Protein AF-A0A2V8LTJ6-F1 (afdb_monomer)

Nearest PDB structures (foldseek):
  3u4v-assembly2_B  TM=7.329E-01  e=6.878E-01  Tetrahymena thermophila
  5qjn-assembly2_C  TM=5.857E-01  e=3.134E-01  Homo sapiens
  8wv3-assembly1_G  TM=5.318E-01  e=6.878E-01  Bacillus methanolicus
  3r0k-assembly1_A  TM=3.988E-01  e=6.878E-01  Francisella philomiragia subsp. philomiragia ATCC 25017
  3jva-assembly1_G  TM=4.744E-01  e=1.161E+00  Enterococcus faecalis V583

Mean predicted aligned error: 10.16 Å

Sequence (110 aa):
MKDKTNIRYMGFRSANEGGRVFDFSFSESAGQNFLTSFEIPARFFTGADRVRLQEGVSICYAKLKHLLEISPLTDVPDLLCLTTSDIAQYREVLPGSSKQRSDPYSPRTE

Solvent-accessible surface area (backbone atoms only — not comparable to full-atom values): 6693 Å² total; per-residue (Å²): 131,83,71,64,65,46,77,41,83,72,51,72,46,81,38,79,90,68,11,40,29,37,35,34,37,36,28,50,69,97,56,71,77,43,64,32,31,38,34,40,57,30,75,46,61,47,71,96,81,36,54,46,74,70,54,48,54,51,32,51,49,52,52,51,52,50,48,61,73,77,42,62,76,89,73,57,57,56,68,41,75,60,47,74,65,53,52,55,59,40,48,63,68,40,98,83,72,69,82,73,80,81,74,81,87,68,85,80,84,131

Secondary structure (DSSP, 8-state):
-----EEEEEEEEEPGGG-EEEEEEEESTTSPEEEEEEEE-GGGTSSTTPPPHHHHHHHHHHHHHHHHHHS-GGGS-SEEEPPHHHHHHHHHTSTTS-------------

pLDDT: mean 78.09, std 14.28, range [39.72, 93.06]

Foldseek 3Di:
DPFPKDKDWPAWDQDPPRKIKTKIWIDTDVDDIAIAIEIEDNVQCDDPNHQDPVLVVQLVVVVVVVCVVVHPPVPHDNYHYDDPVSSVVRSVVPPPPPPPDPDPPDDDDD

Structure (mmCIF, N/CA/C/O backbone):
data_AF-A0A2V8LTJ6-F1
#
_entry.id   AF-A0A2V8LTJ6-F1
#
loop_
_atom_site.group_PDB
_atom_site.id
_atom_site.type_symbol
_atom_site.label_atom_id
_atom_site.label_alt_id
_atom_site.label_comp_id
_atom_site.label_asym_id
_atom_site.label_entity_id
_atom_site.label_seq_id
_atom_site.pdbx_PDB_ins_code
_atom_site.Cartn_x
_atom_site.Cartn_y
_atom_site.Cartn_z
_atom_site.occupancy
_atom_site.B_iso_or_equiv
_atom_site.auth_seq_id
_atom_site.auth_comp_id
_atom_site.auth_asym_id
_atom_site.auth_atom_id
_atom_site.pdbx_PDB_model_num
ATOM 1 N N . MET A 1 1 ? -19.181 13.224 14.870 1.00 39.72 1 MET A N 1
ATOM 2 C CA . MET A 1 1 ? -17.769 13.638 14.730 1.00 39.72 1 MET A CA 1
ATOM 3 C C . MET A 1 1 ? -17.142 12.646 13.773 1.00 39.72 1 MET A C 1
ATOM 5 O O . MET A 1 1 ? -17.345 11.468 13.997 1.00 39.72 1 MET A O 1
ATOM 9 N N . LYS A 1 2 ? -16.514 13.069 12.668 1.00 51.53 2 LYS A N 1
ATOM 10 C CA . LYS A 1 2 ? -15.707 12.129 11.876 1.00 51.53 2 LYS A CA 1
ATOM 11 C C . LYS A 1 2 ? -14.427 11.915 12.667 1.00 51.53 2 LYS A C 1
ATOM 13 O O . LYS A 1 2 ? -13.633 12.853 12.770 1.00 51.53 2 LYS A O 1
ATOM 18 N N . ASP A 1 3 ? -14.289 10.754 13.285 1.00 58.09 3 ASP A N 1
ATOM 19 C CA . ASP A 1 3 ? -13.053 10.347 13.929 1.00 58.09 3 ASP A CA 1
ATOM 20 C C . ASP A 1 3 ? -11.900 10.547 12.948 1.00 58.09 3 ASP A C 1
ATOM 22 O O . ASP A 1 3 ? -11.936 10.111 11.796 1.00 58.09 3 ASP A O 1
ATOM 26 N N . LYS A 1 4 ? -10.924 11.362 13.355 1.00 67.88 4 LYS A N 1
ATOM 27 C CA . LYS A 1 4 ? -9.799 11.715 12.491 1.00 67.88 4 LYS A CA 1
ATOM 28 C C . LYS A 1 4 ? -8.865 10.519 12.457 1.00 67.88 4 LYS A C 1
ATOM 30 O O . LYS A 1 4 ? -8.024 10.381 13.342 1.00 67.88 4 LYS A O 1
ATOM 35 N N . THR A 1 5 ? -8.996 9.684 11.435 1.00 77.50 5 THR A N 1
ATOM 36 C CA . THR A 1 5 ? -8.060 8.587 11.210 1.00 77.50 5 THR A CA 1
ATOM 37 C C . THR A 1 5 ? -6.673 9.161 10.940 1.00 77.50 5 THR A C 1
ATOM 39 O O . THR A 1 5 ? -6.469 9.933 9.998 1.00 77.50 5 THR A O 1
ATOM 42 N N . ASN A 1 6 ? -5.715 8.835 11.803 1.00 85.06 6 ASN A N 1
ATOM 43 C CA . ASN A 1 6 ? -4.325 9.209 11.601 1.00 85.06 6 ASN A CA 1
ATOM 44 C C . ASN A 1 6 ? -3.708 8.179 10.662 1.00 85.06 6 ASN A C 1
ATOM 46 O O . ASN A 1 6 ? -3.794 6.996 10.951 1.00 85.06 6 ASN A O 1
ATOM 50 N N . ILE A 1 7 ? -3.112 8.609 9.553 1.00 88.19 7 ILE A N 1
ATOM 51 C CA . ILE A 1 7 ? -2.376 7.728 8.642 1.00 88.19 7 ILE A CA 1
ATOM 52 C C . ILE A 1 7 ? -0.942 8.239 8.590 1.00 88.19 7 ILE A C 1
ATOM 54 O O . ILE A 1 7 ? -0.697 9.395 8.234 1.00 88.19 7 ILE A O 1
ATOM 58 N N . ARG A 1 8 ? 0.009 7.372 8.921 1.00 89.38 8 ARG A N 1
ATOM 59 C CA . ARG A 1 8 ? 1.438 7.660 8.952 1.00 89.38 8 ARG A CA 1
ATOM 60 C C . ARG A 1 8 ? 2.180 6.675 8.065 1.00 89.38 8 ARG A C 1
ATOM 62 O O . ARG A 1 8 ? 2.090 5.467 8.241 1.00 89.38 8 ARG A O 1
ATOM 69 N N . TYR A 1 9 ? 2.970 7.205 7.145 1.00 89.75 9 TYR A N 1
ATOM 70 C CA . TYR A 1 9 ? 3.921 6.406 6.387 1.00 89.75 9 TYR A CA 1
ATOM 71 C C . TYR A 1 9 ? 5.102 6.009 7.281 1.00 89.75 9 TYR A C 1
ATOM 73 O O . TYR A 1 9 ? 5.727 6.879 7.890 1.00 89.75 9 TYR A O 1
ATOM 81 N N . MET A 1 10 ? 5.383 4.709 7.380 1.00 91.44 10 MET A N 1
ATOM 82 C CA . MET A 1 10 ? 6.474 4.172 8.200 1.00 91.44 10 MET A CA 1
ATOM 83 C C . MET A 1 10 ? 7.749 3.995 7.379 1.00 91.44 10 MET A C 1
ATOM 85 O O . MET A 1 10 ? 8.841 4.299 7.853 1.00 91.44 10 MET A O 1
ATOM 89 N N . GLY A 1 11 ? 7.622 3.546 6.131 1.00 90.62 11 GLY A N 1
ATOM 90 C CA . GLY A 1 11 ? 8.764 3.333 5.254 1.00 90.62 11 GLY A CA 1
ATOM 91 C C . GLY A 1 11 ? 8.446 2.382 4.113 1.00 90.62 11 GLY A C 1
ATOM 92 O O . GLY A 1 11 ? 7.293 2.049 3.856 1.00 90.62 11 GLY A O 1
ATOM 93 N N . PHE A 1 12 ? 9.485 1.929 3.422 1.00 89.69 12 PHE A N 1
ATOM 94 C CA . PHE A 1 12 ? 9.355 0.884 2.419 1.00 89.69 12 PHE A CA 1
ATOM 95 C C . PHE A 1 12 ? 10.486 -0.128 2.560 1.00 89.69 12 PHE A C 1
ATOM 97 O O . PHE A 1 12 ? 11.591 0.210 2.984 1.00 89.69 12 PHE A O 1
ATOM 104 N N . ARG A 1 13 ? 10.207 -1.366 2.169 1.00 90.38 13 ARG A N 1
ATOM 105 C CA . ARG A 1 13 ? 11.169 -2.463 2.075 1.00 90.38 13 ARG A CA 1
ATOM 106 C C . ARG A 1 13 ? 11.136 -3.062 0.675 1.00 90.38 13 ARG A C 1
ATOM 108 O O . ARG A 1 13 ? 10.122 -2.996 -0.018 1.00 90.38 13 ARG A O 1
ATOM 115 N N . SER A 1 14 ? 12.253 -3.627 0.238 1.00 86.44 14 SER A N 1
ATOM 116 C CA . SER A 1 14 ? 12.312 -4.401 -1.003 1.00 86.44 14 SER A CA 1
ATOM 117 C C . SER A 1 14 ? 11.479 -5.670 -0.829 1.00 86.44 14 SER A C 1
ATOM 119 O O . SER A 1 14 ? 11.701 -6.414 0.125 1.00 86.44 14 SER A O 1
ATOM 121 N N . ALA A 1 15 ? 10.526 -5.908 -1.724 1.00 84.12 15 ALA A N 1
ATOM 122 C CA . ALA A 1 15 ? 9.856 -7.199 -1.828 1.00 84.12 15 ALA A CA 1
ATOM 123 C C . ALA A 1 15 ? 10.724 -8.165 -2.648 1.00 84.12 15 ALA A C 1
ATOM 125 O O . ALA A 1 15 ? 11.715 -7.760 -3.271 1.00 84.12 15 ALA A O 1
ATOM 126 N N . ASN A 1 16 ? 10.330 -9.437 -2.679 1.00 72.88 16 ASN A N 1
ATOM 127 C CA . ASN A 1 16 ? 11.000 -10.417 -3.521 1.00 72.88 16 ASN A CA 1
ATOM 128 C C . ASN A 1 16 ? 10.928 -9.999 -5.007 1.00 72.88 16 ASN A C 1
ATOM 130 O O . ASN A 1 16 ? 10.036 -9.252 -5.414 1.00 72.88 16 ASN A O 1
ATOM 134 N N . GLU A 1 17 ? 11.903 -10.431 -5.811 1.00 78.69 17 GLU A N 1
ATOM 135 C CA . GLU A 1 17 ? 11.946 -10.181 -7.268 1.00 78.69 17 GLU A CA 1
ATOM 136 C C . GLU A 1 17 ? 12.049 -8.700 -7.697 1.00 78.69 17 GLU A C 1
ATOM 138 O O . GLU A 1 17 ? 11.868 -8.369 -8.867 1.00 78.69 17 GLU A O 1
ATOM 143 N N . GLY A 1 18 ? 12.379 -7.788 -6.773 1.00 78.50 18 GLY A N 1
ATOM 144 C CA . GLY A 1 18 ? 12.530 -6.356 -7.065 1.00 78.50 18 GLY A CA 1
ATOM 145 C C . GLY A 1 18 ? 11.246 -5.539 -6.906 1.00 78.50 18 GLY A C 1
ATOM 146 O O . GLY A 1 18 ? 11.198 -4.377 -7.320 1.00 78.50 18 GLY A O 1
ATOM 147 N N . GLY A 1 19 ? 10.206 -6.125 -6.304 1.00 86.19 19 GLY A N 1
ATOM 148 C CA . GLY A 1 19 ? 9.033 -5.384 -5.852 1.00 86.19 19 GLY A CA 1
ATOM 149 C C . GLY A 1 19 ? 9.355 -4.478 -4.662 1.00 86.19 19 GLY A C 1
ATOM 150 O O . GLY A 1 19 ? 10.478 -4.441 -4.148 1.00 86.19 19 GLY A O 1
ATOM 151 N N . ARG A 1 20 ? 8.364 -3.718 -4.204 1.00 90.50 20 ARG A N 1
ATOM 152 C CA . ARG A 1 20 ? 8.499 -2.838 -3.036 1.00 90.50 20 ARG A CA 1
ATOM 153 C C . ARG A 1 20 ? 7.266 -2.925 -2.169 1.00 90.50 20 ARG A C 1
ATOM 155 O O . ARG A 1 20 ? 6.165 -2.754 -2.672 1.00 90.50 20 ARG A O 1
ATOM 162 N N . VAL A 1 21 ? 7.467 -3.132 -0.877 1.00 92.25 21 VAL A N 1
ATOM 163 C CA . VAL A 1 21 ? 6.404 -3.105 0.122 1.00 92.25 21 VAL A CA 1
ATOM 164 C C . VAL A 1 21 ? 6.474 -1.791 0.881 1.00 92.25 21 VAL A C 1
ATOM 166 O O . VAL A 1 21 ? 7.523 -1.453 1.421 1.00 92.25 21 VAL A O 1
ATOM 169 N N . PHE A 1 22 ? 5.374 -1.053 0.923 1.00 92.06 22 PHE A N 1
ATOM 170 C CA . PHE A 1 22 ? 5.244 0.205 1.644 1.00 92.06 22 PHE A CA 1
ATOM 171 C C . PHE A 1 22 ? 4.471 -0.020 2.929 1.00 92.06 22 PHE A C 1
ATOM 173 O O . PHE A 1 22 ? 3.356 -0.523 2.897 1.00 92.06 22 PHE A O 1
ATOM 180 N N . ASP A 1 23 ? 5.054 0.375 4.045 1.00 92.69 23 ASP A N 1
ATOM 181 C CA . ASP A 1 23 ? 4.496 0.154 5.366 1.00 92.69 23 ASP A CA 1
ATOM 182 C C . ASP A 1 23 ? 3.820 1.436 5.864 1.00 92.69 23 ASP A C 1
ATOM 184 O O . ASP A 1 23 ? 4.398 2.533 5.816 1.00 92.69 23 ASP A O 1
ATOM 188 N N . PHE A 1 24 ? 2.574 1.304 6.303 1.00 92.31 24 PHE A N 1
ATOM 189 C CA . PHE A 1 24 ? 1.751 2.385 6.818 1.00 92.31 24 PHE A CA 1
ATOM 190 C C . PHE A 1 24 ? 1.167 1.991 8.165 1.00 92.31 24 PHE A C 1
ATOM 192 O O . PHE A 1 24 ? 0.679 0.884 8.362 1.00 92.31 24 PHE A O 1
ATOM 199 N N . SER A 1 25 ? 1.158 2.951 9.079 1.00 90.81 25 SER A N 1
ATOM 200 C CA . SER A 1 25 ? 0.494 2.836 10.364 1.00 90.81 25 SER A CA 1
ATOM 201 C C . SER A 1 25 ? -0.713 3.754 10.400 1.00 90.81 25 SER A C 1
ATOM 203 O O . SER A 1 25 ? -0.635 4.898 9.947 1.00 90.81 25 SER A O 1
ATOM 205 N N . PHE A 1 26 ? -1.828 3.268 10.931 1.00 89.69 26 PHE A N 1
ATOM 206 C CA . PHE A 1 26 ? -3.045 4.050 11.024 1.00 89.69 26 PHE A CA 1
ATOM 207 C C . PHE A 1 26 ? -3.847 3.736 12.288 1.00 89.69 26 PHE A C 1
ATOM 209 O O . PHE A 1 26 ? -3.808 2.626 12.805 1.00 89.69 26 PHE A O 1
ATOM 216 N N . SER A 1 27 ? -4.554 4.730 12.816 1.00 86.50 27 SER A N 1
ATOM 217 C CA . SER A 1 27 ? -5.352 4.604 14.043 1.00 86.50 27 SER A CA 1
ATOM 218 C C . SER A 1 27 ? -6.565 5.523 14.020 1.00 86.50 27 SER A C 1
ATOM 220 O O . SER A 1 27 ? -6.507 6.634 13.488 1.00 86.50 27 SER A O 1
ATOM 222 N N . GLU A 1 28 ? -7.656 5.076 14.642 1.00 80.12 28 GLU A N 1
ATOM 223 C CA . GLU A 1 28 ? -8.724 5.975 15.088 1.00 80.12 28 GLU A CA 1
ATOM 224 C C . GLU A 1 28 ? -8.316 6.676 16.381 1.00 80.12 28 GLU A C 1
ATOM 226 O O . GLU A 1 28 ? -7.536 6.139 17.168 1.00 80.12 28 GLU A O 1
ATOM 231 N N . SER A 1 29 ? -8.856 7.880 16.580 1.00 66.06 29 SER A N 1
ATOM 232 C CA . SER A 1 29 ? -8.708 8.746 17.754 1.00 66.06 29 SER A CA 1
ATOM 233 C C . SER A 1 29 ? -8.296 8.002 19.040 1.00 66.06 29 SER A C 1
ATOM 235 O O . SER A 1 29 ? -9.102 7.295 19.635 1.00 66.06 29 SER A O 1
ATOM 237 N N . ALA A 1 30 ? 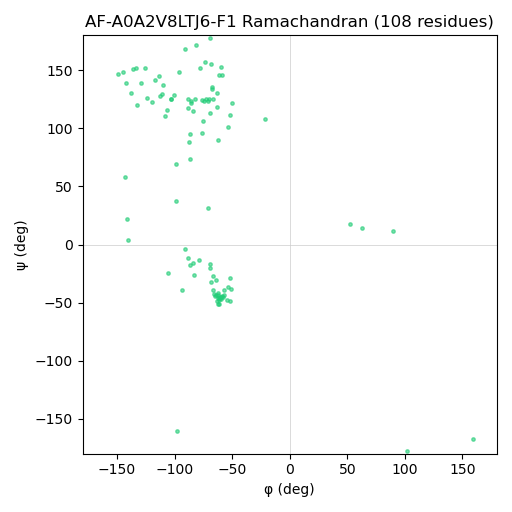-7.042 8.186 19.481 1.00 61.97 30 ALA A N 1
ATOM 238 C CA . ALA A 1 30 ? -6.474 7.647 20.732 1.00 61.97 30 ALA A CA 1
ATOM 239 C C . ALA A 1 30 ? -6.624 6.120 20.957 1.00 61.97 30 ALA A C 1
ATOM 241 O O . ALA A 1 30 ? -6.469 5.650 22.085 1.00 61.97 30 ALA A O 1
ATOM 242 N N . GLY A 1 31 ? -6.915 5.355 19.902 1.00 68.06 31 GLY A N 1
ATOM 243 C CA . GLY A 1 31 ? -7.149 3.917 19.946 1.00 68.06 31 GLY A CA 1
ATOM 244 C C . GLY A 1 31 ? -5.937 3.068 19.560 1.00 68.06 31 GLY A C 1
ATOM 245 O O . GLY A 1 31 ? -4.785 3.505 19.583 1.00 68.06 31 GLY A O 1
ATOM 246 N N . GLN A 1 32 ? -6.224 1.814 19.206 1.00 77.44 32 GLN A N 1
ATOM 247 C CA . GLN A 1 32 ? -5.238 0.832 18.770 1.00 77.44 32 GLN A CA 1
ATOM 248 C C . GLN A 1 32 ? -4.628 1.227 17.420 1.00 77.44 32 GLN A C 1
ATOM 250 O O . GLN A 1 32 ? -5.327 1.642 16.4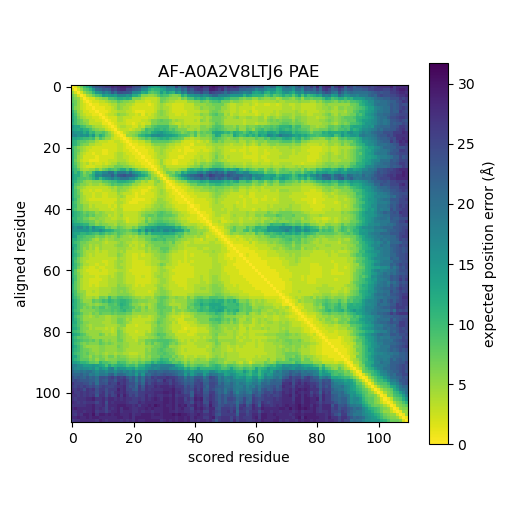95 1.00 77.44 32 GLN A O 1
ATOM 255 N N . ASN A 1 33 ? -3.306 1.102 17.326 1.00 84.62 33 ASN A N 1
ATOM 256 C CA . ASN A 1 33 ? -2.562 1.382 16.108 1.00 84.62 33 ASN A CA 1
ATOM 257 C C . ASN A 1 33 ? -2.549 0.125 15.232 1.00 84.62 33 ASN A C 1
ATOM 259 O O . ASN A 1 33 ? -2.082 -0.929 15.662 1.00 84.62 33 ASN A O 1
ATOM 263 N N . PHE A 1 34 ? -3.053 0.255 14.014 1.00 88.31 34 PHE A N 1
ATOM 264 C CA . PHE A 1 34 ? -3.035 -0.775 12.990 1.00 88.31 34 PHE A CA 1
ATOM 265 C C . PHE A 1 34 ? -1.847 -0.542 12.061 1.00 88.31 34 PHE A C 1
ATOM 267 O O . PHE A 1 34 ? -1.403 0.593 11.848 1.00 88.31 34 PHE A O 1
ATOM 274 N N . LEU A 1 35 ? -1.309 -1.633 11.535 1.00 90.00 35 LEU A N 1
ATOM 275 C CA . LEU A 1 35 ? -0.257 -1.626 10.532 1.00 90.00 35 LEU A CA 1
ATOM 276 C C . LEU A 1 35 ? -0.814 -2.269 9.270 1.00 90.00 35 LEU A C 1
ATOM 278 O O . LEU A 1 35 ? -1.601 -3.208 9.332 1.00 90.00 35 LEU A O 1
ATOM 282 N N . THR A 1 36 ? -0.438 -1.718 8.127 1.00 91.44 36 THR A N 1
ATOM 283 C CA . THR A 1 3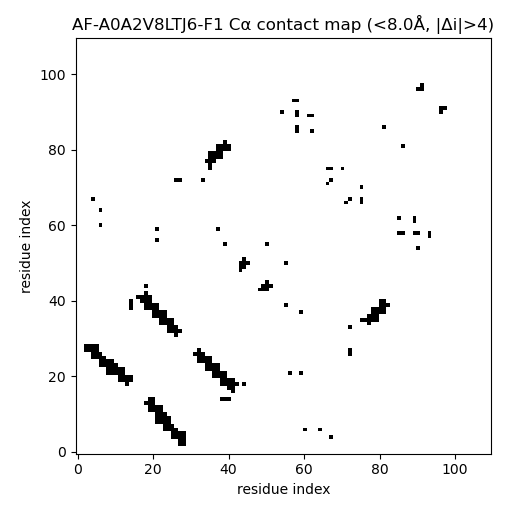6 ? -0.748 -2.300 6.829 1.00 91.44 36 THR A CA 1
ATOM 284 C C . THR A 1 36 ? 0.430 -2.101 5.894 1.00 91.44 36 THR A C 1
ATOM 286 O O . THR A 1 36 ? 1.088 -1.058 5.867 1.00 91.44 36 THR A O 1
ATOM 289 N N . SER A 1 37 ? 0.708 -3.135 5.125 1.00 93.06 37 SER A N 1
ATOM 290 C CA . SER A 1 37 ? 1.767 -3.214 4.142 1.00 93.06 37 SER A CA 1
ATOM 291 C C . SER A 1 37 ? 1.146 -3.239 2.749 1.00 93.06 37 SER A C 1
ATOM 293 O O . SER A 1 37 ? 0.279 -4.054 2.464 1.00 93.06 37 SER A O 1
ATOM 295 N N . PHE A 1 38 ? 1.618 -2.389 1.845 1.00 91.44 38 PHE A N 1
ATOM 296 C CA . PHE A 1 38 ? 1.221 -2.393 0.440 1.00 91.44 38 PHE A CA 1
ATOM 297 C C . PHE A 1 38 ? 2.356 -2.902 -0.431 1.00 91.44 38 PHE A C 1
ATOM 299 O O . PHE A 1 38 ? 3.358 -2.214 -0.608 1.00 91.44 38 PHE A O 1
ATOM 306 N N . GLU A 1 39 ? 2.198 -4.084 -1.008 1.00 91.31 39 GLU A N 1
ATOM 307 C CA . GLU A 1 39 ? 3.151 -4.650 -1.949 1.00 91.31 39 GLU A CA 1
ATOM 308 C C . GLU A 1 39 ? 2.875 -4.167 -3.375 1.00 91.31 39 GLU A C 1
ATOM 310 O O . GLU A 1 39 ? 1.789 -4.350 -3.924 1.00 91.31 39 GLU A O 1
ATOM 315 N N . ILE A 1 40 ? 3.891 -3.565 -3.990 1.00 88.88 40 ILE A N 1
ATOM 316 C CA . ILE A 1 40 ? 3.925 -3.215 -5.405 1.00 88.88 40 ILE A CA 1
ATOM 317 C C . ILE A 1 40 ? 4.873 -4.181 -6.124 1.00 88.88 40 ILE A C 1
ATOM 319 O O . ILE A 1 40 ? 6.084 -4.157 -5.873 1.00 88.88 40 ILE A O 1
ATOM 323 N N . PRO A 1 41 ? 4.356 -4.998 -7.053 1.00 88.44 41 PRO A N 1
ATOM 324 C CA . PRO A 1 41 ? 5.169 -5.902 -7.857 1.00 88.44 41 PRO A CA 1
ATOM 325 C C . PRO A 1 41 ? 6.243 -5.186 -8.691 1.00 88.44 41 PRO A C 1
ATOM 327 O O . PRO A 1 41 ? 6.010 -4.103 -9.234 1.00 88.44 41 PRO A O 1
ATOM 330 N N . ALA A 1 42 ? 7.396 -5.837 -8.880 1.00 87.00 42 ALA A N 1
ATOM 331 C CA . ALA A 1 42 ? 8.548 -5.300 -9.618 1.00 87.00 42 ALA A CA 1
ATOM 332 C C . ALA A 1 42 ? 8.200 -4.810 -11.032 1.00 87.00 42 ALA A C 1
ATOM 334 O O . ALA A 1 42 ? 8.698 -3.776 -11.475 1.00 87.00 42 ALA A O 1
ATOM 335 N N . ARG A 1 43 ? 7.277 -5.516 -11.705 1.00 85.56 43 ARG A N 1
ATOM 336 C CA . ARG A 1 43 ? 6.763 -5.181 -13.045 1.00 85.56 43 ARG A CA 1
ATOM 337 C C . ARG A 1 43 ? 6.270 -3.739 -13.172 1.00 85.56 43 ARG A C 1
ATOM 339 O O . ARG A 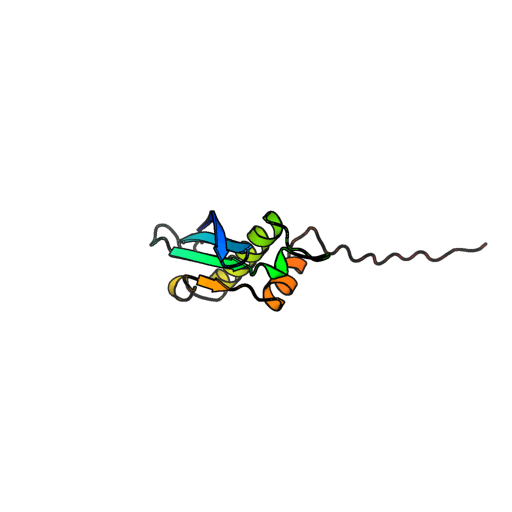1 43 ? 6.340 -3.182 -14.259 1.00 85.56 43 ARG A O 1
ATOM 346 N N . PHE A 1 44 ? 5.793 -3.131 -12.084 1.00 83.56 44 PHE A N 1
ATOM 347 C CA . PHE A 1 44 ? 5.320 -1.746 -12.090 1.00 83.56 44 PHE A CA 1
ATOM 348 C C . PHE A 1 44 ? 6.441 -0.723 -11.920 1.00 83.56 44 PHE A C 1
ATOM 350 O O . PHE A 1 44 ? 6.237 0.443 -12.221 1.00 83.56 44 PHE A O 1
ATOM 357 N N . PHE A 1 45 ? 7.630 -1.124 -11.471 1.00 82.50 45 PHE A N 1
ATOM 358 C CA . PHE A 1 45 ? 8.799 -0.242 -11.370 1.00 82.50 45 PHE A CA 1
ATOM 359 C C . PHE A 1 45 ? 9.671 -0.257 -12.631 1.00 82.50 45 PHE A C 1
ATOM 361 O O . PHE A 1 45 ? 10.643 0.498 -12.731 1.00 82.50 45 PHE A O 1
ATOM 368 N N . THR A 1 46 ? 9.321 -1.092 -13.605 1.00 80.31 46 THR A N 1
ATOM 369 C CA . THR A 1 46 ? 10.054 -1.293 -14.856 1.00 80.31 46 THR A CA 1
ATOM 370 C C . THR A 1 46 ? 9.241 -0.812 -16.056 1.00 80.31 46 THR A C 1
ATOM 372 O O . THR A 1 46 ? 8.027 -0.979 -16.083 1.00 80.31 46 THR A O 1
ATOM 375 N N . GLY A 1 47 ? 9.905 -0.255 -17.074 1.00 79.12 47 GLY A N 1
ATOM 376 C CA . GLY A 1 47 ? 9.268 0.184 -18.324 1.00 79.12 47 GLY A CA 1
ATOM 377 C C . GLY A 1 47 ? 9.029 1.696 -18.430 1.00 79.12 47 GLY A C 1
ATOM 378 O O . GLY A 1 47 ? 9.430 2.474 -17.563 1.00 79.12 47 GLY A O 1
ATOM 379 N N . ALA A 1 48 ? 8.406 2.111 -19.538 1.00 72.19 48 ALA A N 1
ATOM 380 C CA . ALA A 1 48 ? 8.106 3.517 -19.829 1.00 72.19 48 ALA A CA 1
ATOM 381 C C . ALA A 1 48 ? 7.039 4.096 -18.882 1.00 72.19 48 ALA A C 1
ATOM 383 O O . ALA A 1 48 ? 7.127 5.260 -18.500 1.00 72.19 48 ALA A O 1
ATOM 384 N N . ASP A 1 49 ? 6.098 3.256 -18.445 1.00 74.75 49 ASP A N 1
ATOM 385 C CA . ASP A 1 49 ? 5.038 3.596 -17.492 1.00 74.75 49 ASP A CA 1
ATOM 386 C C . ASP A 1 49 ? 5.378 3.148 -16.059 1.00 74.75 49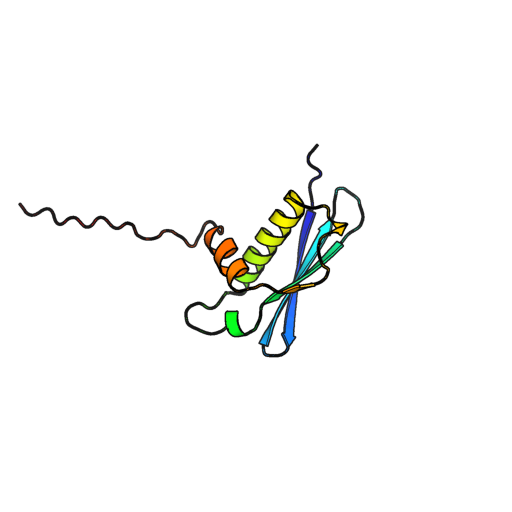 ASP A C 1
ATOM 388 O O . ASP A 1 49 ? 4.549 2.645 -15.306 1.00 74.75 49 ASP A O 1
ATOM 392 N N . ARG A 1 50 ? 6.653 3.266 -15.678 1.00 83.00 50 ARG A N 1
ATOM 393 C CA . ARG A 1 50 ? 7.088 2.870 -14.337 1.00 83.00 50 ARG A CA 1
ATOM 394 C C . ARG A 1 50 ? 6.500 3.790 -13.265 1.00 83.00 50 ARG A C 1
ATOM 396 O O . ARG A 1 50 ? 6.618 5.014 -13.341 1.00 83.00 50 ARG A O 1
ATOM 403 N N . VAL A 1 51 ? 5.980 3.186 -12.208 1.00 83.06 51 VAL A N 1
ATOM 404 C CA . VAL A 1 51 ? 5.555 3.854 -10.981 1.00 83.06 51 VAL A CA 1
ATOM 405 C C . VAL A 1 51 ? 6.792 4.337 -10.235 1.00 83.06 51 VAL A C 1
ATOM 407 O O . VAL A 1 51 ? 7.698 3.565 -9.910 1.00 83.06 51 VAL A O 1
ATOM 410 N N . ARG A 1 52 ? 6.869 5.637 -9.950 1.00 84.38 52 ARG A N 1
ATOM 411 C CA . ARG A 1 52 ? 7.936 6.177 -9.095 1.00 84.38 52 ARG A CA 1
ATOM 412 C C . ARG A 1 52 ? 7.680 5.813 -7.635 1.00 84.38 52 ARG A C 1
ATOM 414 O O . ARG A 1 52 ? 6.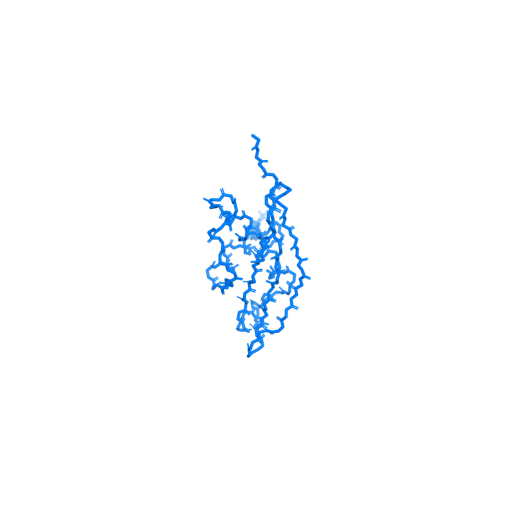545 5.620 -7.231 1.00 84.38 52 ARG A O 1
ATOM 421 N N . LEU A 1 53 ? 8.728 5.793 -6.808 1.00 81.50 53 LEU A N 1
ATOM 422 C CA . LEU A 1 53 ? 8.595 5.574 -5.356 1.00 81.50 53 LEU A CA 1
ATOM 423 C C . LEU A 1 53 ? 7.569 6.521 -4.721 1.00 81.50 53 LEU A C 1
ATOM 425 O O . LEU A 1 53 ? 6.682 6.069 -4.011 1.00 81.50 53 LEU A O 1
ATOM 429 N N . GLN A 1 54 ? 7.670 7.817 -5.023 1.00 82.94 54 GLN A N 1
ATOM 430 C CA . GLN A 1 54 ? 6.736 8.824 -4.518 1.00 82.94 54 GLN A CA 1
ATOM 431 C C . GLN A 1 54 ? 5.303 8.578 -5.005 1.00 82.94 54 GLN A C 1
ATOM 433 O O . GLN A 1 54 ? 4.386 8.656 -4.197 1.00 82.94 54 GLN A O 1
ATOM 438 N N . GLU A 1 55 ? 5.118 8.210 -6.280 1.00 84.25 55 GLU A N 1
ATOM 439 C CA . GLU A 1 55 ? 3.799 7.823 -6.802 1.00 84.25 55 GLU A CA 1
ATOM 440 C C . GLU A 1 55 ? 3.249 6.598 -6.075 1.00 84.25 55 GLU A C 1
ATOM 442 O O . GLU A 1 55 ? 2.107 6.628 -5.640 1.00 84.25 55 GLU A O 1
ATOM 447 N N . GLY A 1 56 ? 4.062 5.556 -5.876 1.00 85.00 56 GLY A N 1
ATOM 448 C CA . GLY A 1 56 ? 3.675 4.359 -5.130 1.00 85.00 56 GLY A CA 1
ATOM 449 C C . GLY A 1 56 ? 3.170 4.701 -3.729 1.00 85.00 56 GLY A C 1
ATOM 450 O O . GLY A 1 56 ? 2.078 4.287 -3.359 1.00 85.00 56 GLY A O 1
ATOM 451 N N . VAL A 1 57 ? 3.899 5.544 -2.988 1.00 87.31 57 VAL A N 1
ATOM 452 C CA . VAL A 1 57 ? 3.462 6.024 -1.664 1.00 87.31 57 VAL A CA 1
ATOM 453 C C . VAL A 1 57 ? 2.126 6.764 -1.754 1.00 87.31 57 VAL A C 1
ATOM 455 O O . VAL A 1 57 ? 1.240 6.521 -0.936 1.00 87.31 57 VAL A O 1
ATOM 458 N N . SER A 1 58 ? 1.958 7.655 -2.735 1.00 88.06 58 SER A N 1
ATOM 459 C CA . SER A 1 58 ? 0.720 8.423 -2.892 1.00 88.06 58 SER A CA 1
ATOM 460 C C . SER A 1 58 ? -0.481 7.548 -3.276 1.00 88.06 58 SER A C 1
ATOM 462 O O . SER A 1 58 ? -1.567 7.747 -2.736 1.00 88.06 58 SER A O 1
ATOM 464 N N . ILE A 1 59 ? -0.282 6.551 -4.143 1.00 88.38 59 ILE A N 1
ATOM 465 C CA . ILE A 1 59 ? -1.286 5.548 -4.532 1.00 88.38 59 ILE A CA 1
ATOM 466 C C . ILE A 1 59 ? -1.715 4.734 -3.308 1.00 88.38 59 ILE A C 1
ATOM 468 O O . ILE A 1 59 ? -2.909 4.637 -3.023 1.00 88.38 59 ILE A O 1
ATOM 472 N N . CYS A 1 60 ? -0.753 4.195 -2.550 1.00 89.19 60 CYS A N 1
ATOM 473 C CA . CYS A 1 60 ? -1.024 3.434 -1.330 1.00 89.19 60 CYS A CA 1
ATOM 474 C C . CYS A 1 60 ? -1.795 4.277 -0.309 1.00 89.19 60 CYS A C 1
ATOM 476 O O . CYS A 1 60 ? -2.782 3.813 0.254 1.00 89.19 60 CYS A O 1
ATOM 478 N N . TYR A 1 61 ? -1.393 5.536 -0.115 1.00 88.50 61 TYR A N 1
ATOM 479 C CA . TYR A 1 61 ? -2.078 6.458 0.787 1.00 88.50 61 TYR A CA 1
ATOM 480 C C . TYR A 1 61 ? -3.524 6.727 0.355 1.00 88.50 61 TYR A C 1
ATOM 482 O O . TYR A 1 61 ? -4.428 6.679 1.186 1.00 88.50 61 TYR A O 1
ATOM 490 N N . ALA A 1 62 ? -3.761 6.992 -0.934 1.00 88.38 62 ALA A N 1
ATOM 491 C CA . ALA A 1 62 ? -5.101 7.242 -1.459 1.00 88.38 62 ALA A CA 1
ATOM 492 C C . ALA A 1 62 ? -6.011 6.013 -1.316 1.00 88.38 62 ALA A C 1
ATOM 494 O O . ALA A 1 62 ? -7.151 6.150 -0.872 1.00 88.38 62 ALA A O 1
ATOM 495 N N . LYS A 1 63 ? -5.493 4.814 -1.618 1.00 88.19 63 LYS A N 1
ATOM 496 C CA . LYS A 1 63 ? -6.219 3.553 -1.426 1.00 88.19 63 LYS A CA 1
ATOM 497 C C . LYS A 1 63 ? -6.535 3.302 0.044 1.00 88.19 63 LYS A C 1
ATOM 499 O O . LYS A 1 63 ? -7.685 3.034 0.371 1.00 88.19 63 LYS A O 1
ATOM 504 N N . LEU A 1 64 ? -5.546 3.442 0.929 1.00 88.06 64 LEU A N 1
ATOM 505 C CA . LEU A 1 64 ? -5.732 3.269 2.369 1.00 88.06 64 LEU A CA 1
ATOM 506 C C . LEU A 1 64 ? -6.762 4.257 2.914 1.00 88.06 64 LEU A C 1
ATOM 508 O O . LEU A 1 64 ? -7.687 3.858 3.607 1.00 88.06 64 LEU A O 1
ATOM 512 N N . LYS A 1 65 ? -6.656 5.536 2.550 1.00 86.81 65 LYS A N 1
ATOM 513 C CA . LYS A 1 65 ? -7.634 6.548 2.945 1.00 86.81 65 LYS A CA 1
ATO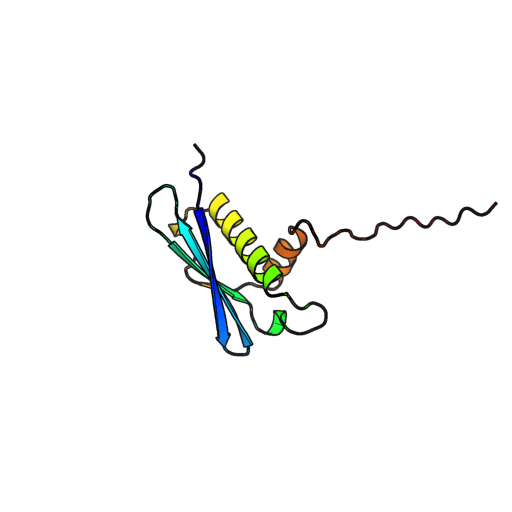M 514 C C . LYS A 1 65 ? -9.041 6.180 2.474 1.00 86.81 65 LYS A C 1
ATOM 516 O O . LYS A 1 65 ? -9.967 6.266 3.267 1.00 86.81 65 LYS A O 1
ATOM 521 N N . HIS A 1 66 ? -9.195 5.742 1.225 1.00 86.19 66 HIS A N 1
ATOM 522 C CA . HIS A 1 66 ? -10.496 5.334 0.703 1.00 86.19 66 HIS A CA 1
ATOM 523 C C . HIS A 1 66 ? -11.071 4.133 1.463 1.00 86.19 66 HIS A C 1
ATOM 525 O O . HIS A 1 66 ? -12.238 4.166 1.835 1.00 86.19 66 HIS A O 1
ATOM 531 N N . LEU A 1 67 ? -10.248 3.116 1.752 1.00 85.88 67 LEU A N 1
ATOM 532 C CA . LEU A 1 67 ? -10.644 1.966 2.572 1.00 85.88 67 LEU A CA 1
ATOM 533 C C . LEU A 1 67 ? -11.139 2.405 3.952 1.00 85.88 67 LEU A C 1
ATOM 535 O O . LEU A 1 67 ? -12.179 1.943 4.396 1.00 85.88 67 LEU A O 1
ATOM 539 N N . LEU A 1 68 ? -10.444 3.348 4.585 1.00 85.06 68 LEU A N 1
ATOM 540 C CA . LEU A 1 68 ? -10.819 3.897 5.889 1.00 85.06 68 LEU A CA 1
ATOM 541 C C . LEU A 1 68 ? -12.085 4.766 5.853 1.00 85.06 68 LEU A C 1
ATOM 543 O O . LEU A 1 68 ? -12.700 4.994 6.889 1.00 85.06 68 LEU A O 1
ATOM 547 N N . GLU A 1 69 ? 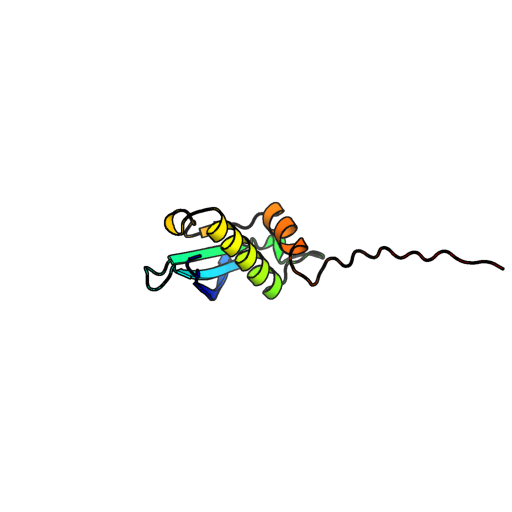-12.477 5.273 4.681 1.00 84.19 69 GLU A N 1
ATOM 548 C CA . GLU A 1 69 ? -13.730 6.014 4.507 1.00 84.19 69 GLU A CA 1
ATOM 549 C C . GLU A 1 69 ? -14.941 5.093 4.294 1.00 84.19 69 GLU A C 1
ATOM 551 O O . GLU A 1 69 ? -16.059 5.503 4.611 1.00 84.19 69 GLU A O 1
ATOM 556 N N . ILE A 1 70 ? -14.737 3.882 3.760 1.00 85.31 70 ILE A N 1
ATOM 557 C CA . ILE A 1 70 ? -15.818 2.937 3.418 1.00 85.31 70 ILE A CA 1
ATOM 558 C C . ILE A 1 70 ? -15.936 1.749 4.383 1.00 85.31 70 ILE A C 1
ATOM 560 O O . ILE A 1 70 ? -17.021 1.181 4.498 1.00 85.31 70 ILE A O 1
ATOM 564 N N . SER A 1 71 ? -14.853 1.390 5.074 1.00 81.19 71 SER A N 1
ATOM 565 C CA . SER A 1 71 ? -14.747 0.221 5.950 1.00 81.19 71 SER A CA 1
ATOM 566 C C . SER A 1 71 ? -14.101 0.583 7.295 1.00 81.19 71 SER A C 1
ATOM 568 O O . SER A 1 71 ? -13.286 1.506 7.370 1.00 81.19 71 SER A O 1
ATOM 570 N N . PRO A 1 72 ? -14.426 -0.151 8.375 1.00 80.69 72 PRO A N 1
ATOM 571 C CA . PRO A 1 72 ? -13.765 0.012 9.665 1.00 80.69 72 PRO A CA 1
ATOM 572 C C . PRO A 1 72 ? -12.300 -0.455 9.620 1.00 80.69 72 PRO A C 1
ATOM 574 O O . PRO A 1 72 ? -11.928 -1.326 8.837 1.00 80.69 72 PRO A O 1
ATOM 577 N N . LEU A 1 73 ? -11.474 0.084 10.523 1.00 78.69 73 LEU A N 1
ATOM 578 C CA . LEU A 1 73 ? -10.031 -0.196 10.635 1.00 78.69 73 LEU A CA 1
ATOM 579 C C . LEU A 1 73 ? -9.679 -1.690 10.681 1.00 78.69 73 LEU A C 1
ATOM 581 O O . LEU A 1 73 ? -8.676 -2.108 10.112 1.00 78.69 73 LEU A O 1
ATOM 585 N N . THR A 1 74 ? -10.506 -2.482 11.362 1.00 78.19 74 THR A N 1
ATOM 586 C CA . THR A 1 74 ? -10.344 -3.931 11.544 1.00 78.19 74 THR A CA 1
ATOM 587 C C . THR A 1 74 ? -10.545 -4.746 10.269 1.00 78.19 74 THR A C 1
ATOM 589 O O . THR A 1 74 ? -10.148 -5.906 10.242 1.00 78.19 74 THR A O 1
ATOM 592 N N . ASP A 1 75 ? -11.153 -4.164 9.236 1.00 83.81 75 ASP A N 1
ATOM 593 C CA . ASP A 1 75 ? -11.391 -4.816 7.943 1.00 83.81 75 ASP A CA 1
ATOM 594 C C . ASP A 1 75 ? -10.209 -4.628 6.974 1.00 83.81 75 ASP A C 1
ATOM 596 O O . ASP A 1 75 ? -10.123 -5.289 5.941 1.00 83.81 75 ASP A O 1
ATOM 600 N N . VAL A 1 76 ? -9.266 -3.735 7.303 1.00 84.44 76 VAL A N 1
ATOM 601 C CA . VAL A 1 76 ? -8.100 -3.466 6.460 1.00 84.44 76 VAL A CA 1
ATOM 602 C C . VAL A 1 76 ? -7.097 -4.622 6.579 1.00 84.44 76 VAL A C 1
ATOM 604 O O . VAL A 1 76 ? -6.626 -4.911 7.681 1.00 84.44 76 VAL A O 1
ATOM 607 N N . PRO A 1 77 ? -6.710 -5.265 5.461 1.00 86.88 77 PRO A N 1
ATOM 608 C CA . PRO A 1 77 ? -5.702 -6.317 5.482 1.00 86.88 77 PRO A CA 1
ATOM 609 C C . PRO A 1 77 ? -4.340 -5.816 5.975 1.00 86.88 77 PRO A C 1
ATOM 611 O O . PRO A 1 77 ? -3.904 -4.714 5.630 1.00 86.88 77 PRO A O 1
ATOM 614 N N . ASP A 1 78 ? -3.613 -6.679 6.686 1.00 87.31 78 ASP A N 1
ATOM 615 C CA . ASP A 1 78 ? -2.220 -6.421 7.081 1.00 87.31 78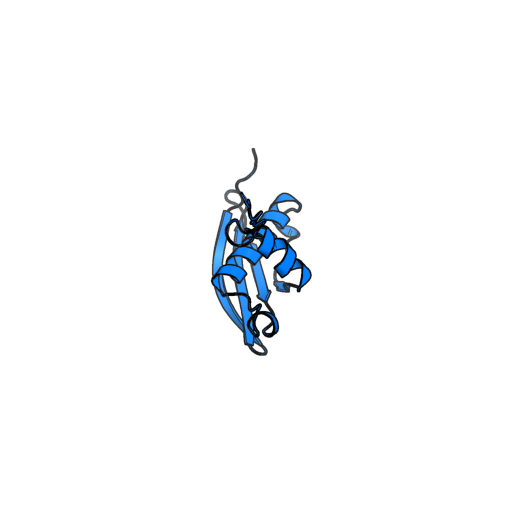 ASP A CA 1
ATOM 616 C C . ASP A 1 78 ? -1.290 -6.325 5.859 1.00 87.31 78 ASP A C 1
ATOM 618 O O . ASP A 1 78 ? -0.342 -5.548 5.855 1.00 87.31 78 ASP A O 1
ATOM 622 N N . LEU A 1 79 ? -1.606 -7.044 4.775 1.00 88.31 79 LEU A N 1
ATOM 623 C CA . LEU A 1 79 ? -0.877 -6.990 3.510 1.00 88.31 79 LEU A CA 1
ATOM 624 C C . LEU A 1 79 ? -1.843 -6.858 2.328 1.00 88.31 79 LEU A C 1
ATOM 626 O O . LEU A 1 79 ? -2.664 -7.739 2.076 1.00 88.31 79 LEU A O 1
ATOM 630 N N . LEU A 1 80 ? -1.703 -5.780 1.560 1.00 88.75 80 LEU A N 1
ATOM 631 C CA . LEU A 1 80 ? -2.409 -5.555 0.304 1.00 88.75 80 LEU A CA 1
ATOM 632 C C . LEU A 1 80 ? -1.438 -5.590 -0.869 1.00 88.75 80 LEU A C 1
ATOM 634 O O . LEU A 1 80 ? -0.472 -4.838 -0.914 1.00 88.75 80 LEU A O 1
ATOM 638 N N . CYS A 1 81 ? -1.744 -6.397 -1.877 1.00 89.12 81 CYS A N 1
ATOM 639 C CA . CYS A 1 81 ? -1.039 -6.343 -3.153 1.00 89.12 81 CYS A CA 1
ATOM 640 C C . CYS A 1 81 ? -1.715 -5.319 -4.069 1.00 89.12 81 CYS A C 1
ATOM 642 O O . CYS A 1 81 ? -2.919 -5.405 -4.326 1.00 89.12 81 CYS A O 1
ATOM 644 N N . LEU A 1 82 ? -0.955 -4.347 -4.574 1.00 85.69 82 LEU A N 1
ATOM 645 C CA . LEU A 1 82 ? -1.458 -3.413 -5.574 1.00 85.69 82 LEU A CA 1
ATOM 646 C C . LEU A 1 82 ? -1.528 -4.084 -6.943 1.00 85.69 82 LEU A C 1
ATOM 648 O O . LEU A 1 82 ? -0.540 -4.595 -7.475 1.00 85.69 82 LEU A O 1
ATOM 652 N N . THR A 1 83 ? -2.725 -4.050 -7.522 1.00 85.38 83 THR A N 1
ATOM 653 C CA . THR A 1 83 ? -2.977 -4.538 -8.875 1.00 85.38 83 THR A CA 1
ATOM 654 C C . THR A 1 83 ? -2.805 -3.421 -9.902 1.00 85.38 83 THR A C 1
ATOM 656 O O . THR A 1 83 ? -2.735 -2.236 -9.568 1.00 85.38 83 THR A O 1
ATOM 659 N N . THR A 1 84 ? -2.762 -3.786 -11.187 1.00 83.00 84 THR A N 1
ATOM 660 C CA . THR A 1 84 ? -2.706 -2.803 -12.282 1.00 83.00 84 THR A CA 1
ATOM 661 C C . THR A 1 84 ? -3.893 -1.843 -12.232 1.00 83.00 84 THR A C 1
ATOM 663 O O . THR A 1 84 ? -3.710 -0.647 -12.442 1.00 83.00 84 THR A O 1
ATOM 666 N N . SER A 1 85 ? -5.081 -2.350 -11.897 1.00 83.88 85 SER A N 1
ATOM 667 C CA . SER A 1 85 ? -6.299 -1.547 -11.789 1.00 83.88 85 SER A CA 1
ATOM 668 C C . SER A 1 85 ? -6.215 -0.533 -10.652 1.00 83.88 85 SER A C 1
ATOM 670 O O . SER A 1 85 ? -6.567 0.623 -10.854 1.00 83.88 85 SER A O 1
ATOM 672 N N . ASP A 1 86 ? -5.687 -0.929 -9.488 1.00 84.12 86 ASP A N 1
ATOM 673 C CA . ASP A 1 86 ? -5.480 0.002 -8.374 1.00 84.12 86 ASP A CA 1
ATOM 674 C C . ASP A 1 86 ? -4.511 1.120 -8.758 1.00 84.12 86 ASP A C 1
ATOM 676 O O . ASP A 1 86 ? -4.783 2.298 -8.540 1.00 84.12 86 ASP A O 1
ATOM 680 N N . ILE A 1 87 ? -3.375 0.756 -9.358 1.00 83.44 87 ILE A N 1
ATOM 681 C CA . ILE A 1 87 ? -2.355 1.725 -9.757 1.00 83.44 87 ILE A CA 1
ATOM 682 C C . ILE A 1 87 ? -2.932 2.717 -10.765 1.00 83.44 87 ILE A C 1
ATOM 684 O O . ILE A 1 87 ? -2.728 3.912 -10.591 1.00 83.44 87 ILE A O 1
ATOM 688 N N . ALA A 1 88 ? -3.676 2.257 -11.774 1.00 83.69 88 ALA A N 1
ATOM 689 C CA . ALA A 1 88 ? -4.320 3.139 -12.744 1.00 83.69 88 ALA A CA 1
ATOM 690 C C . ALA A 1 88 ? -5.356 4.060 -12.078 1.00 83.69 88 ALA A C 1
ATOM 692 O O . ALA A 1 88 ? -5.264 5.280 -12.202 1.00 83.69 88 ALA A O 1
ATOM 693 N N . GLN A 1 89 ? -6.273 3.488 -11.292 1.00 82.25 89 GLN A N 1
ATOM 694 C CA . GLN A 1 89 ? -7.360 4.221 -10.646 1.00 82.25 89 GLN A CA 1
ATOM 695 C C . GLN A 1 89 ? -6.843 5.310 -9.700 1.00 82.25 89 GLN A C 1
ATOM 697 O O . GLN A 1 89 ? -7.320 6.440 -9.732 1.00 82.25 89 GLN A O 1
ATOM 702 N N . TYR A 1 90 ? -5.856 4.996 -8.860 1.00 80.31 90 TYR A N 1
ATOM 703 C CA . TYR A 1 90 ? -5.336 5.949 -7.879 1.00 80.31 90 TYR A CA 1
ATOM 704 C C . TYR A 1 90 ? -4.222 6.849 -8.435 1.00 80.31 90 TYR A C 1
ATOM 706 O O . TYR A 1 90 ? -3.992 7.905 -7.849 1.00 80.31 90 TYR A O 1
ATOM 714 N N . ARG A 1 91 ? -3.568 6.508 -9.561 1.00 74.94 91 ARG A N 1
ATOM 715 C CA . ARG A 1 91 ? -2.673 7.442 -10.282 1.00 74.94 91 ARG A CA 1
ATOM 716 C C . ARG A 1 91 ? -3.431 8.625 -10.852 1.00 74.94 91 ARG A C 1
ATOM 718 O O . ARG A 1 91 ? -2.957 9.748 -10.723 1.00 74.94 91 ARG A O 1
ATOM 725 N N . GLU A 1 92 ? -4.586 8.389 -11.469 1.00 64.12 92 GLU A N 1
ATOM 726 C CA . GLU A 1 92 ? -5.379 9.459 -12.089 1.00 64.12 92 GLU A CA 1
ATOM 727 C C . GLU A 1 92 ? -5.953 10.443 -11.064 1.00 64.12 92 GLU A C 1
ATOM 729 O O . GLU A 1 92 ? -6.156 11.616 -11.372 1.00 64.12 92 GLU A O 1
ATOM 734 N N . VAL A 1 93 ? -6.169 9.975 -9.832 1.00 57.72 93 VAL A N 1
ATOM 735 C CA . VAL A 1 93 ? -6.692 10.775 -8.716 1.00 57.72 93 VAL A CA 1
ATOM 736 C C . VAL A 1 93 ? -5.607 11.664 -8.089 1.00 57.72 93 VAL A C 1
ATOM 738 O O . VAL A 1 93 ? -5.924 12.592 -7.342 1.00 57.72 93 VAL A O 1
ATOM 741 N N . LEU A 1 94 ? -4.321 11.446 -8.400 1.00 56.59 94 LEU A N 1
ATOM 742 C CA . LEU A 1 94 ? -3.260 12.341 -7.942 1.00 56.59 94 LEU A CA 1
ATOM 743 C C . LEU A 1 94 ? -3.361 13.688 -8.676 1.00 56.59 94 LEU A C 1
ATOM 745 O O . LEU A 1 94 ? -3.295 13.717 -9.906 1.00 56.59 94 LEU A O 1
ATOM 749 N N . PRO A 1 95 ? -3.445 14.826 -7.956 1.00 48.72 95 PRO A N 1
ATOM 750 C CA . PRO A 1 95 ? -3.683 16.152 -8.538 1.00 48.72 95 PRO A CA 1
ATOM 751 C C . PRO A 1 95 ? -2.491 16.733 -9.334 1.00 48.72 95 PRO A C 1
ATOM 753 O O . PRO A 1 95 ? -2.301 17.945 -9.379 1.00 48.72 95 PRO A O 1
ATOM 756 N N . GLY A 1 96 ? -1.673 15.900 -9.983 1.00 49.69 96 GLY A N 1
ATOM 757 C CA . GLY A 1 96 ? -0.486 16.325 -10.723 1.00 49.69 96 GLY A CA 1
ATOM 758 C C . GLY A 1 96 ? -0.221 15.608 -12.046 1.00 49.69 96 GLY A C 1
ATOM 759 O O . GLY A 1 96 ? 0.826 15.863 -12.638 1.00 49.69 96 GLY A O 1
ATOM 760 N N . SER A 1 97 ? -1.084 14.703 -12.529 1.00 50.12 97 SER A N 1
ATOM 761 C CA . SER A 1 97 ? -0.713 13.842 -13.675 1.00 50.12 97 SER A CA 1
ATOM 762 C C . SER A 1 97 ? -1.816 13.558 -14.692 1.00 50.12 97 SER A C 1
ATOM 764 O O . SER A 1 97 ? -1.700 12.624 -15.473 1.00 50.12 97 SER A O 1
ATOM 766 N N . SER A 1 98 ? -2.847 14.393 -14.758 1.00 45.31 98 SER A N 1
ATOM 767 C CA . SER A 1 98 ? -3.862 14.321 -15.816 1.00 45.31 98 SER A CA 1
ATOM 768 C C . SER A 1 98 ? -4.308 15.725 -16.220 1.00 45.31 98 SER A C 1
ATOM 770 O O . SER A 1 98 ? -5.482 16.074 -16.231 1.00 45.31 98 SER A O 1
ATOM 772 N N . LYS A 1 99 ? -3.345 16.546 -16.663 1.00 45.97 99 LYS A N 1
ATOM 773 C CA . LYS A 1 99 ? -3.644 17.511 -17.728 1.00 45.97 99 LYS A CA 1
ATOM 774 C C . LYS A 1 99 ? -3.439 16.793 -19.055 1.00 45.97 99 LYS A C 1
ATOM 776 O O . LYS A 1 99 ? -2.447 16.998 -19.752 1.00 45.97 99 LYS A O 1
ATOM 781 N N . GLN A 1 100 ? -4.384 15.906 -19.365 1.00 46.31 100 GLN A N 1
ATOM 782 C CA . GLN A 1 100 ? -4.637 15.491 -20.733 1.00 46.31 100 GLN A CA 1
ATOM 783 C C . GLN A 1 100 ? -4.808 16.778 -21.537 1.00 46.31 100 GLN A C 1
ATOM 785 O O . GLN A 1 100 ? -5.721 17.572 -21.300 1.00 46.31 100 GLN A O 1
ATOM 790 N N . ARG A 1 101 ? -3.834 17.027 -22.412 1.00 49.97 101 ARG A N 1
ATOM 791 C CA . ARG A 1 101 ? -3.869 18.089 -23.406 1.00 49.97 101 ARG A CA 1
ATOM 792 C C . ARG A 1 101 ? -5.155 17.919 -24.206 1.00 49.97 101 ARG A C 1
ATOM 794 O O . ARG A 1 101 ? -5.230 17.070 -25.083 1.00 49.97 101 ARG A O 1
ATOM 801 N N . SER A 1 102 ? -6.157 18.727 -23.897 1.00 44.69 102 SER A N 1
ATOM 802 C CA . SER A 1 102 ? -7.065 19.203 -24.930 1.00 44.69 102 SER A CA 1
ATOM 803 C C . SER A 1 102 ? -6.390 20.455 -25.455 1.00 44.69 102 SER A C 1
ATOM 805 O O . SER A 1 102 ? -6.504 21.528 -24.872 1.00 44.69 102 SER A O 1
ATOM 807 N N . ASP A 1 103 ? -5.532 20.257 -26.442 1.00 52.06 103 ASP A N 1
ATOM 808 C CA . ASP A 1 103 ? -4.969 21.322 -27.246 1.00 52.06 103 ASP A CA 1
ATOM 809 C C . ASP A 1 103 ? -5.995 21.629 -28.349 1.00 52.06 103 ASP A C 1
ATOM 811 O O . ASP A 1 103 ? -6.294 20.734 -29.141 1.00 52.06 103 ASP A O 1
ATOM 815 N N . PRO A 1 104 ? -6.604 22.828 -28.389 1.00 50.16 104 PRO A N 1
ATOM 816 C CA . PRO A 1 104 ? -7.281 23.289 -29.584 1.00 50.16 104 PRO A CA 1
ATOM 817 C C . PRO A 1 104 ? -6.355 24.238 -30.353 1.00 50.16 104 PRO A C 1
ATOM 819 O O . PRO A 1 104 ? -6.635 25.432 -30.455 1.00 50.16 104 PRO A O 1
ATOM 822 N N . TYR A 1 105 ? -5.267 23.734 -30.943 1.00 45.72 105 TYR A N 1
ATOM 823 C CA . TYR A 1 105 ? -4.721 24.357 -32.149 1.00 45.72 105 TYR A CA 1
ATOM 824 C C . TYR A 1 105 ? -5.785 24.259 -33.252 1.00 45.72 105 TYR A C 1
ATOM 826 O O . TYR A 1 105 ? -5.856 23.295 -34.010 1.00 45.72 105 TYR A O 1
ATOM 834 N N . SER A 1 106 ? -6.643 25.275 -33.335 1.00 54.59 106 SER A N 1
ATOM 835 C CA . SER A 1 106 ? -7.305 25.628 -34.589 1.00 54.59 106 SER A CA 1
ATOM 836 C C . SER A 1 106 ? -6.398 26.613 -35.324 1.00 54.59 106 SER A C 1
ATOM 838 O O . SER A 1 106 ? -6.154 27.702 -34.796 1.00 54.59 106 SER A O 1
ATOM 840 N N . PRO A 1 107 ? -5.879 26.280 -36.518 1.00 62.25 107 PRO A N 1
ATOM 841 C CA . PRO A 1 107 ? -5.201 27.263 -37.342 1.00 62.25 107 PRO A CA 1
ATOM 842 C C . PRO A 1 107 ? -6.260 28.244 -37.845 1.00 62.25 107 PRO A C 1
ATOM 844 O O . PRO A 1 107 ? -7.149 27.873 -38.609 1.00 62.25 107 PRO A O 1
ATOM 847 N N . ARG A 1 108 ? -6.193 29.499 -37.397 1.00 55.59 108 ARG A N 1
ATOM 848 C CA . ARG A 1 108 ? -6.941 30.576 -38.043 1.00 55.59 108 ARG A CA 1
ATOM 849 C C . ARG A 1 108 ? -6.084 31.102 -39.186 1.00 55.59 108 ARG A C 1
ATOM 851 O O . ARG A 1 108 ? -5.160 31.882 -38.981 1.00 55.59 108 ARG A O 1
ATOM 858 N N . THR A 1 109 ? -6.352 30.563 -40.366 1.00 63.91 109 THR A N 1
ATOM 859 C CA . THR A 1 109 ? -6.087 31.231 -41.636 1.00 63.91 109 THR A CA 1
ATOM 860 C C . THR A 1 109 ? -6.950 32.488 -41.681 1.00 63.91 109 THR A C 1
ATOM 862 O O . THR A 1 109 ? -8.129 32.390 -41.347 1.00 63.91 109 THR A O 1
ATOM 865 N N . GLU A 1 110 ? -6.329 33.621 -42.016 1.00 59.28 110 GLU A N 1
ATOM 866 C CA . GLU A 1 110 ? -6.810 34.764 -42.825 1.00 59.28 110 GLU A CA 1
ATOM 867 C C . GLU A 1 110 ? -6.048 36.047 -42.466 1.00 59.28 110 GLU A C 1
ATOM 869 O O . GLU A 1 110 ? -6.077 36.467 -41.286 1.00 59.28 110 GLU A O 1
#

Radius of gyration: 17.8 Å; Cα contacts (8 Å, |Δi|>4): 146; chains: 1; bounding box: 30×45×64 Å